Protein AF-A0A382XZD7-F1 (afdb_monomer_lite)

InterPro domains:
  IPR038430 NADH:ubiquinone oxidoreductase, subunit 3 superfamily [G3DSA:1.20.58.1610] (1-42)

pLDDT: mean 93.63, std 6.26, range [70.75, 98.88]

Secondary structure (DSSP, 8-state):
-GGGTHHHHHHHHHHHHHHHHH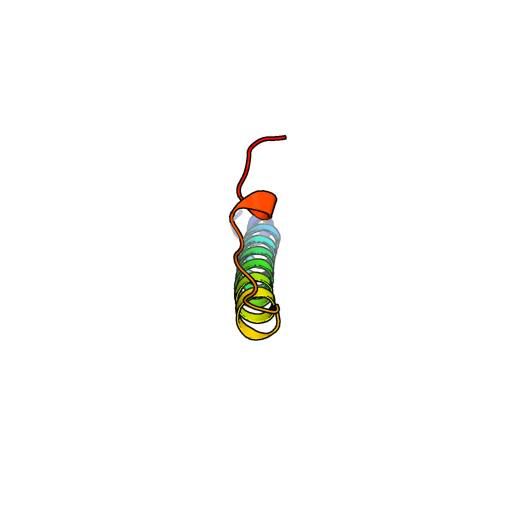HHHHHHHS-----HHHHS--

Radius of gyration: 17.95 Å; chains: 1; bounding box: 39×10×46 Å

Structure (mmCIF, N/CA/C/O backbone):
data_AF-A0A382XZD7-F1
#
_entry.id   AF-A0A382XZD7-F1
#
loop_
_atom_site.group_PDB
_atom_site.id
_atom_site.type_symbol
_atom_site.label_atom_id
_atom_site.label_alt_id
_atom_site.label_comp_id
_atom_site.label_asym_id
_atom_site.label_entity_id
_atom_site.label_seq_id
_atom_site.pdbx_PDB_ins_code
_atom_site.Cartn_x
_atom_site.Cartn_y
_atom_site.Cartn_z
_atom_site.occupancy
_atom_site.B_iso_or_equiv
_atom_site.auth_seq_id
_atom_site.auth_comp_id
_atom_site.auth_asym_id
_atom_site.auth_atom_id
_atom_site.pdbx_PDB_model_num
ATOM 1 N N . VAL A 1 1 ? 11.599 1.787 -27.016 1.00 70.75 1 VAL A N 1
ATOM 2 C CA . VAL A 1 1 ? 10.166 1.552 -26.708 1.00 70.75 1 VAL A CA 1
ATOM 3 C C . VAL A 1 1 ? 9.926 1.328 -25.209 1.00 70.75 1 VAL A C 1
ATOM 5 O O . VAL A 1 1 ? 9.124 2.048 -24.639 1.00 70.75 1 VAL A O 1
ATOM 8 N N . LEU A 1 2 ? 10.655 0.427 -24.528 1.00 75.00 2 LEU A N 1
ATOM 9 C CA . LEU A 1 2 ? 10.405 0.092 -23.108 1.00 75.00 2 LEU A CA 1
ATOM 10 C C . LEU A 1 2 ? 10.632 1.242 -22.095 1.00 75.00 2 LEU A C 1
ATOM 12 O O . LEU A 1 2 ? 9.890 1.358 -21.126 1.00 75.00 2 LEU A O 1
ATOM 16 N N . GLY A 1 3 ? 11.605 2.131 -22.329 1.00 83.31 3 GLY A N 1
ATOM 17 C CA . GLY A 1 3 ? 11.928 3.231 -21.403 1.00 83.31 3 GLY A CA 1
ATOM 18 C C . GLY A 1 3 ? 10.807 4.261 -21.182 1.00 83.31 3 GLY A C 1
ATOM 19 O O . GLY A 1 3 ? 10.803 4.933 -20.160 1.00 83.31 3 GLY A O 1
ATOM 20 N N . GLN A 1 4 ? 9.830 4.353 -22.092 1.00 90.44 4 GLN A N 1
ATOM 21 C CA . GLN A 1 4 ? 8.691 5.273 -21.974 1.00 90.44 4 GLN A CA 1
ATOM 22 C C . GLN A 1 4 ? 7.662 4.822 -20.928 1.00 90.44 4 GLN A C 1
ATOM 24 O O . GLN A 1 4 ? 6.992 5.656 -20.325 1.00 90.44 4 GLN A O 1
ATOM 29 N N . TYR A 1 5 ? 7.532 3.514 -20.705 1.00 93.75 5 TYR A N 1
ATOM 30 C CA . TYR A 1 5 ? 6.572 2.959 -19.746 1.00 93.75 5 TYR A CA 1
ATOM 31 C C . TYR A 1 5 ? 7.169 2.787 -18.352 1.00 93.75 5 TYR A C 1
ATOM 33 O O . TYR A 1 5 ? 6.429 2.664 -17.378 1.00 93.75 5 TYR A O 1
ATOM 41 N N . LEU A 1 6 ? 8.500 2.819 -18.242 1.00 95.00 6 LEU A N 1
ATOM 42 C CA . LEU A 1 6 ? 9.209 2.699 -16.974 1.00 95.00 6 LEU A CA 1
ATOM 43 C C . LEU A 1 6 ? 8.697 3.684 -15.901 1.00 95.00 6 LEU A C 1
ATOM 45 O O . LEU A 1 6 ? 8.447 3.223 -14.789 1.00 95.00 6 LEU A O 1
ATOM 49 N N . PRO A 1 7 ? 8.433 4.977 -16.195 1.00 96.31 7 PRO A N 1
ATOM 50 C CA . PRO A 1 7 ? 7.849 5.894 -15.214 1.00 96.31 7 PRO A CA 1
ATOM 51 C C . PRO A 1 7 ? 6.502 5.415 -14.664 1.00 96.31 7 PRO A C 1
ATOM 53 O O . PRO A 1 7 ? 6.258 5.502 -13.466 1.00 96.31 7 PRO A O 1
ATOM 56 N N . ILE A 1 8 ? 5.641 4.860 -15.519 1.00 96.31 8 ILE A N 1
ATOM 57 C CA . ILE A 1 8 ? 4.310 4.377 -15.126 1.00 96.31 8 ILE A CA 1
ATOM 58 C C . ILE A 1 8 ? 4.441 3.162 -14.207 1.00 96.31 8 ILE A C 1
ATOM 60 O O . ILE A 1 8 ? 3.769 3.088 -13.182 1.00 96.31 8 ILE A O 1
ATOM 64 N N . VAL A 1 9 ? 5.340 2.231 -14.537 1.00 96.94 9 VAL A N 1
ATOM 65 C CA . VAL A 1 9 ? 5.608 1.048 -13.704 1.00 96.94 9 VAL A CA 1
ATOM 66 C C . VAL A 1 9 ? 6.164 1.456 -12.339 1.00 96.94 9 VAL A C 1
ATOM 68 O O . VAL A 1 9 ? 5.721 0.936 -11.318 1.00 96.94 9 VAL A O 1
ATOM 71 N N . VAL A 1 10 ? 7.086 2.422 -12.301 1.00 97.56 10 VAL A N 1
ATOM 72 C CA . VAL A 1 10 ? 7.630 2.956 -11.043 1.00 97.56 10 VAL A CA 1
ATOM 73 C C . VAL A 1 10 ? 6.524 3.588 -10.198 1.00 97.56 10 VAL A C 1
ATOM 75 O O . VAL A 1 10 ? 6.414 3.276 -9.013 1.00 97.56 10 VAL A O 1
ATOM 78 N N . LEU A 1 11 ? 5.669 4.421 -10.796 1.00 98.31 11 LEU A N 1
ATOM 79 C CA . LEU A 1 11 ? 4.541 5.032 -10.089 1.00 98.31 11 LEU A CA 1
ATOM 80 C C . LEU A 1 11 ? 3.545 3.987 -9.574 1.00 98.31 11 LEU A C 1
ATOM 82 O O . LEU A 1 11 ? 3.061 4.124 -8.453 1.00 98.31 11 LEU A O 1
ATOM 86 N N . LEU A 1 12 ? 3.275 2.928 -10.341 1.00 98.44 12 LEU A N 1
ATOM 87 C CA . LEU A 1 12 ? 2.407 1.835 -9.905 1.00 98.44 12 LEU A CA 1
ATOM 88 C C . LEU A 1 12 ? 2.981 1.124 -8.674 1.00 98.44 12 LEU A C 1
ATOM 90 O O . LEU A 1 12 ? 2.261 0.911 -7.700 1.00 98.44 12 LEU A O 1
ATOM 94 N N . ILE A 1 13 ? 4.277 0.802 -8.691 1.00 98.69 13 ILE A N 1
ATOM 95 C CA . ILE A 1 13 ? 4.956 0.181 -7.546 1.00 98.69 13 ILE A CA 1
ATOM 96 C C . ILE A 1 13 ? 4.874 1.100 -6.325 1.00 98.69 13 ILE A C 1
ATOM 98 O O . ILE A 1 13 ? 4.491 0.648 -5.247 1.00 98.69 13 ILE A O 1
ATOM 102 N N . LEU A 1 14 ? 5.172 2.392 -6.487 1.00 98.75 14 LEU A N 1
ATOM 103 C CA . LEU A 1 14 ? 5.091 3.366 -5.396 1.00 98.75 14 LEU A CA 1
ATOM 104 C C . LEU A 1 14 ? 3.671 3.487 -4.831 1.00 98.75 14 LEU A C 1
ATOM 106 O O . LEU A 1 14 ? 3.509 3.510 -3.613 1.00 98.75 14 LEU A O 1
ATOM 110 N N . ALA A 1 15 ? 2.646 3.514 -5.685 1.00 98.75 15 ALA A N 1
ATOM 111 C CA . ALA A 1 15 ? 1.251 3.576 -5.256 1.00 98.75 15 ALA A CA 1
ATOM 112 C C . ALA A 1 15 ? 0.841 2.330 -4.456 1.00 98.75 15 ALA A C 1
ATOM 114 O O . ALA A 1 15 ? 0.203 2.452 -3.410 1.00 98.75 15 ALA A O 1
ATOM 115 N N . VAL A 1 16 ? 1.245 1.138 -4.907 1.00 98.81 16 VAL A N 1
ATOM 116 C CA . VAL A 1 16 ? 0.980 -0.122 -4.195 1.00 98.81 16 VAL A CA 1
ATOM 117 C C . VAL A 1 16 ? 1.696 -0.149 -2.847 1.00 98.81 16 VAL A C 1
ATOM 119 O O . VAL A 1 16 ? 1.080 -0.494 -1.838 1.00 98.81 16 VAL A O 1
ATOM 122 N N . LEU A 1 17 ? 2.970 0.253 -2.804 1.00 98.88 17 LEU A N 1
ATOM 123 C CA . LEU A 1 17 ? 3.735 0.339 -1.558 1.00 98.88 17 LEU A CA 1
ATOM 124 C C . LEU A 1 17 ? 3.091 1.320 -0.580 1.00 98.88 17 LEU A C 1
ATOM 126 O O . LEU A 1 17 ? 2.918 0.992 0.592 1.00 98.88 17 LEU A O 1
ATOM 130 N N . PHE A 1 18 ? 2.694 2.496 -1.063 1.00 98.62 18 PHE A N 1
ATOM 131 C CA . PHE A 1 18 ? 2.012 3.492 -0.249 1.00 98.62 18 PHE A CA 1
ATOM 132 C C . PHE A 1 18 ? 0.707 2.936 0.329 1.00 98.62 18 PHE A C 1
ATOM 134 O O . PHE A 1 18 ? 0.525 2.968 1.543 1.00 98.62 18 PHE A O 1
ATOM 141 N N . ALA A 1 19 ? -0.156 2.349 -0.506 1.00 98.62 19 ALA A N 1
ATOM 142 C CA . ALA A 1 19 ? -1.416 1.760 -0.061 1.00 98.62 19 ALA A CA 1
ATOM 143 C C . ALA A 1 19 ? -1.199 0.654 0.986 1.00 98.62 19 ALA A C 1
ATOM 145 O O . ALA A 1 19 ? -1.858 0.653 2.026 1.00 98.62 19 ALA A O 1
ATOM 146 N N . ALA A 1 20 ? -0.247 -0.255 0.751 1.00 98.69 20 ALA A N 1
ATOM 147 C CA . ALA A 1 20 ? 0.072 -1.332 1.684 1.00 98.69 20 ALA A CA 1
ATOM 148 C C . ALA A 1 20 ? 0.543 -0.787 3.041 1.00 98.69 20 ALA A C 1
ATOM 150 O O . ALA A 1 20 ? 0.035 -1.201 4.084 1.00 98.69 20 ALA A O 1
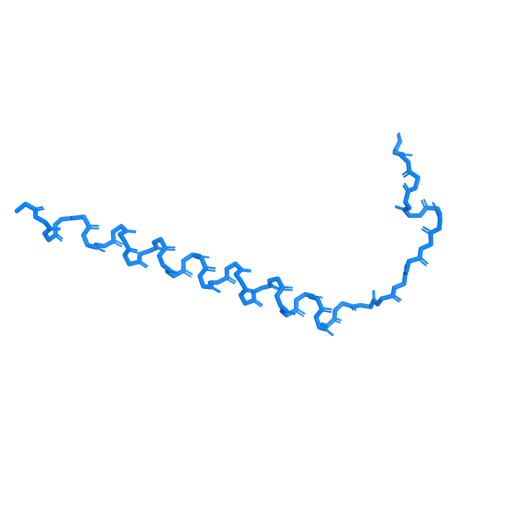ATOM 151 N N . LEU A 1 21 ? 1.464 0.180 3.034 1.00 98.62 21 LEU A N 1
ATOM 152 C CA . LEU A 1 21 ? 1.949 0.820 4.256 1.00 98.62 21 LEU A CA 1
ATOM 153 C C . LEU A 1 21 ? 0.831 1.569 4.985 1.00 98.62 21 LEU A C 1
ATOM 155 O O . LEU A 1 21 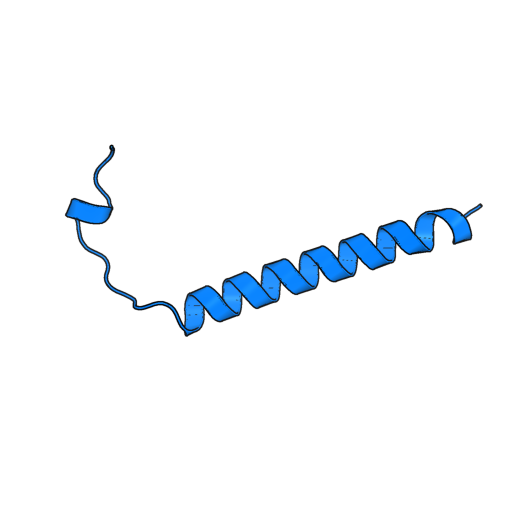? 0.736 1.465 6.206 1.00 98.62 21 LEU A O 1
ATOM 159 N N . SER A 1 22 ? -0.040 2.276 4.261 1.00 98.00 22 SER A N 1
ATOM 160 C CA . SER A 1 22 ? -1.194 2.957 4.848 1.00 98.00 22 SER A CA 1
ATOM 161 C C . SER A 1 22 ? -2.151 1.975 5.514 1.00 98.00 22 SER A C 1
ATOM 163 O O . SER A 1 22 ? -2.528 2.203 6.659 1.00 98.00 22 SER A O 1
ATOM 165 N N . PHE A 1 23 ? -2.498 0.859 4.863 1.00 98.00 23 PHE A N 1
ATOM 166 C CA . PHE A 1 23 ? -3.356 -0.160 5.474 1.00 98.00 23 PHE A CA 1
ATOM 167 C C . PHE A 1 23 ? -2.733 -0.755 6.734 1.00 98.00 23 PHE A C 1
ATOM 169 O O . PHE A 1 23 ? -3.427 -0.907 7.739 1.00 98.00 23 PHE A O 1
ATOM 176 N N . VAL A 1 24 ? -1.431 -1.053 6.709 1.00 98.06 24 VAL A N 1
ATOM 177 C CA . VAL A 1 24 ? -0.711 -1.557 7.887 1.00 98.06 24 VAL A CA 1
ATOM 178 C C . VAL A 1 24 ? -0.718 -0.516 9.005 1.00 98.06 24 VAL A C 1
ATOM 180 O O . VAL A 1 24 ? -1.076 -0.843 10.134 1.00 98.06 24 VAL A O 1
ATOM 183 N N . ALA A 1 25 ? -0.395 0.743 8.706 1.00 97.44 25 ALA A N 1
ATOM 184 C CA . ALA A 1 25 ? -0.406 1.823 9.687 1.00 97.44 25 ALA A CA 1
ATOM 185 C C . ALA A 1 25 ? -1.805 2.027 10.283 1.00 97.44 25 ALA A C 1
ATOM 187 O O . ALA A 1 25 ? -1.953 2.058 11.502 1.00 97.44 25 ALA A O 1
ATOM 188 N N . SER A 1 26 ? -2.845 2.090 9.449 1.00 96.44 26 SER A N 1
ATOM 189 C CA . SER A 1 26 ? -4.232 2.175 9.905 1.00 96.44 26 SER A C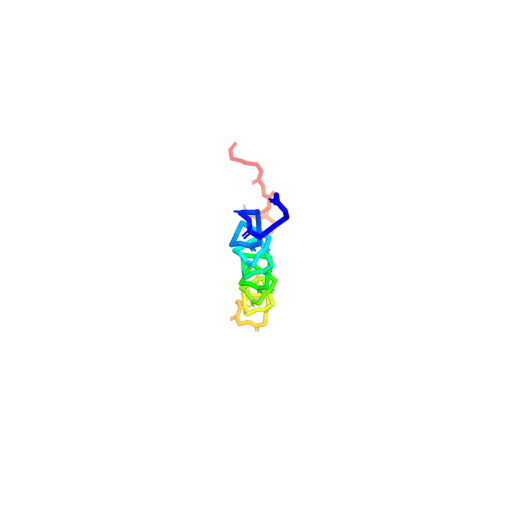A 1
ATOM 190 C C . SER A 1 26 ? -4.614 0.970 10.756 1.00 96.44 26 SER A C 1
ATOM 192 O O . SER A 1 26 ? -5.229 1.146 11.797 1.00 96.44 26 SER A O 1
ATOM 194 N N . HIS A 1 27 ? -4.225 -0.246 10.381 1.00 93.69 27 HIS A N 1
ATOM 195 C CA . HIS A 1 27 ? -4.547 -1.438 11.163 1.00 93.69 27 HIS A CA 1
ATOM 196 C C . HIS A 1 27 ? -3.839 -1.476 12.527 1.00 93.69 27 HIS A C 1
ATOM 198 O O . HIS A 1 27 ? -4.425 -1.938 13.508 1.00 93.69 27 HIS A O 1
ATOM 204 N N . LEU A 1 28 ? -2.583 -1.025 12.591 1.00 96.31 28 LEU A N 1
ATOM 205 C CA . LEU A 1 28 ? -1.789 -1.021 13.822 1.00 96.31 28 LEU A CA 1
ATOM 206 C C . LEU A 1 28 ? -2.176 0.121 14.763 1.00 96.31 28 LEU A C 1
ATOM 208 O O . LEU A 1 28 ? -2.179 -0.068 15.977 1.00 96.31 28 LEU A O 1
ATOM 212 N N . LEU A 1 29 ? -2.478 1.295 14.210 1.00 96.12 29 LEU A N 1
ATOM 213 C CA . LEU A 1 29 ? -2.707 2.514 14.983 1.00 96.12 29 LEU A CA 1
ATOM 214 C C . LEU A 1 29 ? -4.193 2.792 15.2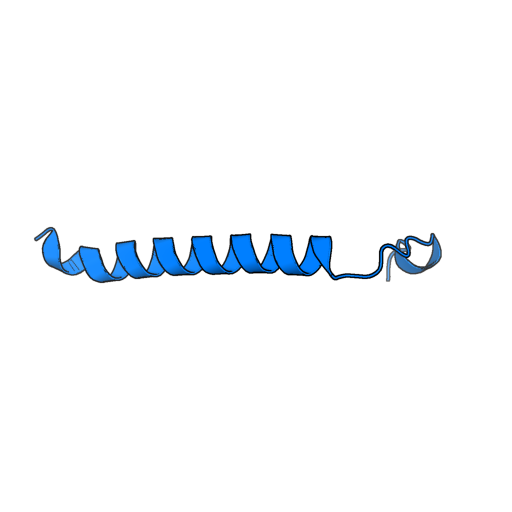40 1.00 96.12 29 LEU A C 1
ATOM 216 O O . LEU A 1 29 ? -4.511 3.551 16.156 1.00 96.12 29 LEU A O 1
ATOM 220 N N . ALA A 1 30 ? -5.117 2.207 14.467 1.00 93.69 30 ALA A N 1
ATOM 221 C CA . ALA A 1 30 ? -6.542 2.421 14.696 1.00 93.69 30 ALA A CA 1
ATOM 222 C C . ALA A 1 30 ? -7.024 1.715 15.978 1.00 93.69 30 ALA A C 1
ATOM 224 O O . ALA A 1 30 ? -6.684 0.553 16.227 1.00 93.69 30 ALA A O 1
ATOM 225 N N . PRO A 1 31 ? -7.900 2.366 16.765 1.00 91.38 31 PRO A N 1
ATOM 226 C CA . PRO A 1 31 ? -8.543 1.731 17.905 1.00 91.38 31 PRO A CA 1
ATOM 227 C C . PRO A 1 31 ? -9.416 0.546 17.474 1.00 91.38 31 PRO A C 1
ATOM 229 O O . PRO A 1 31 ? -10.356 0.693 16.688 1.00 91.38 31 PRO A O 1
ATOM 232 N N . ARG A 1 32 ? -9.170 -0.635 18.047 1.00 87.81 32 ARG A N 1
ATOM 233 C CA . ARG A 1 32 ? -9.997 -1.831 17.824 1.00 87.81 32 ARG A CA 1
ATOM 234 C C . ARG A 1 32 ? -11.230 -1.809 18.735 1.00 87.81 32 ARG A C 1
ATOM 236 O O . ARG A 1 32 ? -11.249 -2.450 19.778 1.00 87.81 32 ARG A O 1
ATOM 243 N N . SER A 1 33 ? -12.258 -1.052 18.339 1.00 88.38 33 SER A N 1
ATOM 244 C CA . SER A 1 33 ? -13.545 -0.922 19.055 1.00 88.38 33 SER A CA 1
ATOM 245 C C . SER A 1 33 ? -14.729 -1.416 18.199 1.00 88.38 33 SER A C 1
ATOM 247 O O . SER A 1 33 ? -15.533 -0.598 17.722 1.00 88.38 33 SER A O 1
ATOM 249 N N . PRO A 1 34 ? -14.824 -2.739 17.956 1.00 89.19 34 PRO A N 1
ATOM 250 C CA . PRO A 1 34 ? -15.971 -3.335 17.280 1.00 89.19 34 PRO A CA 1
ATOM 251 C C . PRO A 1 34 ? -17.221 -3.216 18.161 1.00 89.19 34 PRO A C 1
ATOM 253 O O . PRO A 1 34 ? -17.155 -3.417 19.373 1.00 89.19 34 PRO A O 1
ATOM 256 N N . ASN A 1 35 ? -18.359 -2.858 17.565 1.00 92.38 35 ASN A N 1
ATOM 257 C CA . ASN A 1 35 ? -19.658 -2.914 18.230 1.00 92.38 35 ASN A CA 1
ATOM 258 C C . ASN A 1 35 ? -20.784 -3.141 17.209 1.00 92.38 35 ASN A C 1
ATOM 260 O O . ASN A 1 35 ? -20.669 -2.713 16.060 1.00 92.38 35 ASN A O 1
ATOM 264 N N . ASP A 1 36 ? -21.873 -3.775 17.648 1.00 93.31 36 ASP A N 1
ATOM 265 C CA . ASP A 1 36 ? -22.982 -4.182 16.772 1.00 93.31 36 ASP A CA 1
ATOM 266 C C . ASP A 1 36 ? -23.673 -2.991 16.101 1.00 93.31 36 ASP A C 1
ATOM 268 O O . ASP A 1 36 ? -24.082 -3.069 14.947 1.00 93.31 36 ASP A O 1
ATOM 272 N N . ARG A 1 37 ? -23.740 -1.842 16.791 1.00 92.06 37 ARG A N 1
ATOM 273 C CA . ARG A 1 37 ? -24.337 -0.615 16.239 1.00 92.06 37 ARG A CA 1
ATOM 274 C C . ARG A 1 37 ? -23.534 -0.048 15.063 1.00 92.06 37 ARG A C 1
ATOM 276 O O . ARG A 1 37 ? -24.132 0.480 14.140 1.00 92.06 37 ARG A O 1
ATOM 283 N N . LYS A 1 38 ? -22.200 -0.155 15.082 1.00 87.44 38 LYS A N 1
ATOM 284 C CA . LYS A 1 38 ? -21.299 0.261 13.991 1.00 87.44 3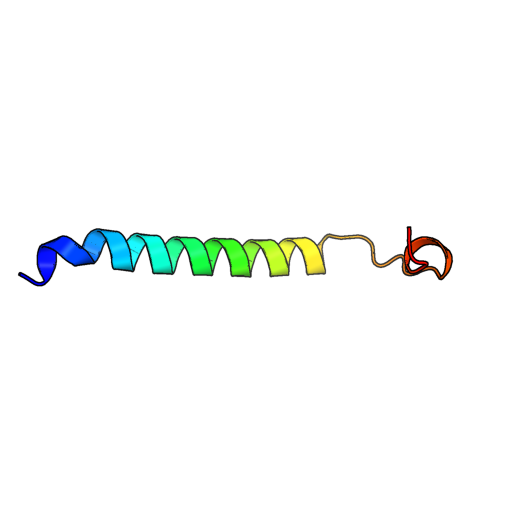8 LYS A CA 1
ATOM 285 C C . LYS A 1 38 ? -21.331 -0.711 12.810 1.00 87.44 38 LYS A C 1
ATOM 287 O O . LYS A 1 38 ? -20.953 -0.318 11.715 1.00 87.44 38 LYS A O 1
ATOM 292 N N . ALA A 1 39 ? -21.715 -1.966 13.045 1.00 92.56 39 ALA A N 1
ATOM 293 C CA . ALA A 1 39 ? -21.814 -2.997 12.015 1.00 92.56 39 ALA A CA 1
ATOM 294 C C . ALA A 1 39 ? -23.202 -3.059 11.349 1.00 92.56 39 ALA A C 1
ATOM 296 O O . ALA A 1 39 ? -23.352 -3.726 10.327 1.00 92.56 39 ALA A O 1
ATOM 297 N N . ALA A 1 40 ? -24.210 -2.394 11.923 1.00 94.44 40 ALA A N 1
ATOM 298 C CA . ALA A 1 40 ? -25.551 -2.336 11.356 1.00 94.44 40 ALA A CA 1
ATOM 299 C C . ALA A 1 40 ? -25.558 -1.581 10.005 1.00 94.44 40 ALA A C 1
ATOM 301 O O . ALA A 1 40 ? -24.809 -0.613 9.852 1.00 94.44 40 ALA A O 1
ATOM 302 N N . PRO A 1 41 ? -26.392 -1.995 9.030 1.00 91.94 41 PRO A N 1
ATOM 303 C CA . PRO A 1 41 ? -26.592 -1.254 7.783 1.00 91.94 41 PRO A CA 1
ATOM 304 C C . PRO A 1 41 ? -27.111 0.169 8.036 1.00 91.94 41 PRO A C 1
ATOM 306 O O . PRO A 1 41 ? -27.823 0.392 9.017 1.00 91.94 41 PRO A O 1
ATOM 309 N N . TYR A 1 42 ? -26.760 1.098 7.140 1.00 83.19 42 TYR A N 1
ATOM 310 C CA . TYR A 1 42 ? -27.255 2.481 7.156 1.00 83.19 42 TYR A CA 1
ATOM 311 C C . TYR A 1 42 ? -28.750 2.581 6.856 1.00 83.19 42 TYR A C 1
ATOM 313 O O . TYR A 1 42 ? -29.220 1.840 5.961 1.00 83.19 42 TYR A O 1
#

Sequence (42 aa):
VLGQYLPIVVLLILAVLFAALSFVASHLLAPRSPNDRKAAPY

Foldseek 3Di:
DVVVCVVVVVVVVVVVVVVVVVVVCCVVVPDPDDDPVVVDDD

Organism: NCBI:txid408172